Protein AF-A0A7H4P317-F1 (afdb_monomer_lite)

Radius of gyration: 14.09 Å; chains: 1; bounding box: 45×21×33 Å

InterPro domains:
  IPR036849 Enolase-like, C-terminal domain superfamily [G3DSA:3.20.20.120] (1-86)

Structure (mmCIF, N/CA/C/O backbone):
data_AF-A0A7H4P317-F1
#
_entry.id   AF-A0A7H4P317-F1
#
loop_
_atom_site.group_PDB
_atom_site.id
_atom_site.type_symbol
_atom_site.label_atom_id
_atom_site.label_alt_id
_atom_site.label_comp_id
_atom_site.label_asym_id
_atom_site.label_entity_id
_atom_site.label_seq_id
_atom_site.pdbx_PDB_ins_code
_atom_site.Cartn_x
_atom_site.Cartn_y
_atom_site.Cartn_z
_atom_site.occupancy
_atom_site.B_iso_or_equiv
_atom_site.auth_seq_id
_atom_site.auth_comp_id
_atom_site.auth_asym_id
_atom_site.auth_atom_id
_atom_site.pdbx_PDB_model_num
ATOM 1 N N . MET A 1 1 ? -3.639 12.728 16.827 1.00 59.81 1 MET A N 1
ATOM 2 C CA . MET A 1 1 ? -4.315 11.758 15.937 1.00 59.81 1 MET A CA 1
ATOM 3 C C . MET A 1 1 ? -3.234 10.934 15.266 1.00 59.81 1 MET A C 1
ATOM 5 O O . MET A 1 1 ? -2.316 11.535 14.729 1.00 59.81 1 MET A O 1
ATOM 9 N N . VAL A 1 2 ? -3.281 9.606 15.376 1.00 76.19 2 VAL A N 1
ATOM 10 C CA . VAL A 1 2 ? -2.267 8.703 14.802 1.00 76.19 2 VAL A CA 1
ATOM 11 C C . VAL A 1 2 ? -2.886 7.920 13.649 1.00 76.19 2 VAL A C 1
ATOM 13 O O . VAL A 1 2 ? -4.080 7.619 13.696 1.00 76.19 2 VAL A O 1
ATOM 16 N N . TYR A 1 3 ? -2.099 7.639 12.612 1.00 78.62 3 TYR A N 1
ATOM 17 C CA . TYR A 1 3 ? -2.536 6.843 11.469 1.00 78.62 3 TYR A CA 1
ATOM 18 C C . TYR A 1 3 ? -1.722 5.555 11.383 1.00 78.62 3 TYR A C 1
ATOM 20 O O . TYR A 1 3 ? -0.521 5.569 11.659 1.00 78.62 3 TYR A O 1
ATOM 28 N N . CYS A 1 4 ? -2.371 4.451 11.012 1.00 80.75 4 CYS A N 1
ATOM 29 C CA . CYS A 1 4 ? -1.660 3.198 10.778 1.00 80.75 4 CYS A CA 1
ATOM 30 C C . CYS A 1 4 ? -1.235 3.055 9.314 1.00 80.75 4 CYS A C 1
ATOM 32 O O . CYS A 1 4 ? -1.749 3.741 8.429 1.00 80.75 4 CYS A O 1
ATOM 34 N N . HIS A 1 5 ? -0.293 2.155 9.070 1.00 79.69 5 HIS A N 1
ATOM 35 C CA . HIS A 1 5 ? 0.237 1.832 7.759 1.00 79.69 5 HIS A CA 1
ATOM 36 C C . HIS A 1 5 ? -0.300 0.479 7.315 1.00 79.69 5 HIS A C 1
ATOM 38 O O . HIS A 1 5 ? -0.089 -0.512 8.002 1.00 79.69 5 HIS A O 1
ATOM 44 N N . THR A 1 6 ? -0.941 0.452 6.151 1.00 78.31 6 THR A N 1
ATOM 45 C CA . THR A 1 6 ? -1.332 -0.783 5.466 1.00 78.31 6 THR A CA 1
ATOM 46 C C . THR A 1 6 ? -0.519 -0.910 4.189 1.00 78.31 6 THR A C 1
ATOM 48 O O . THR A 1 6 ? -0.406 0.045 3.410 1.00 78.31 6 THR A O 1
ATOM 51 N N . THR A 1 7 ? 0.105 -2.068 4.005 1.00 79.00 7 THR A N 1
ATOM 52 C CA . THR A 1 7 ? 0.970 -2.362 2.855 1.00 79.00 7 THR A CA 1
ATOM 53 C C . THR A 1 7 ? 0.690 -3.765 2.343 1.00 79.00 7 THR A C 1
ATOM 55 O O . THR A 1 7 ? 0.626 -4.697 3.141 1.00 79.00 7 THR A O 1
ATOM 58 N N . GLY A 1 8 ? 0.599 -3.939 1.028 1.00 76.56 8 GLY A N 1
ATOM 59 C CA . GLY A 1 8 ? 0.399 -5.250 0.409 1.00 76.56 8 GLY A CA 1
ATOM 60 C C . GLY A 1 8 ? 0.844 -5.270 -1.049 1.00 76.56 8 GLY A C 1
ATOM 61 O O . GLY 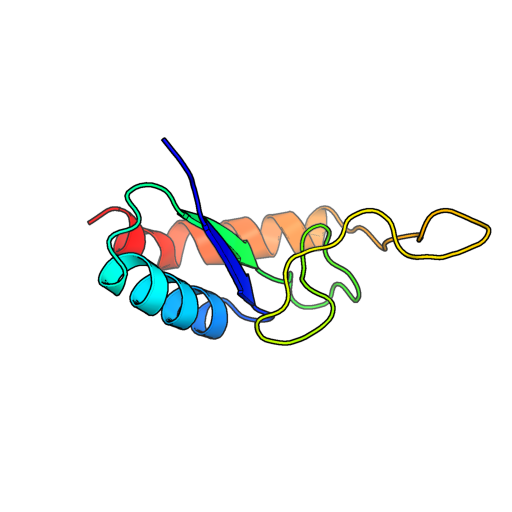A 1 8 ? 0.935 -4.229 -1.703 1.00 76.56 8 GLY A O 1
ATOM 62 N N . HIS A 1 9 ? 1.188 -6.455 -1.553 1.00 77.06 9 HIS A N 1
ATOM 63 C CA . HIS A 1 9 ? 1.694 -6.613 -2.921 1.00 77.06 9 HIS A CA 1
ATOM 64 C C . HIS A 1 9 ? 0.566 -6.633 -3.959 1.00 77.06 9 HIS A C 1
ATOM 66 O O . HIS A 1 9 ? 0.820 -6.462 -5.149 1.00 77.06 9 HIS A O 1
ATOM 72 N N . SER A 1 10 ? -0.673 -6.818 -3.505 1.00 80.38 10 SER A N 1
ATOM 73 C CA . SER A 1 10 ? -1.888 -6.734 -4.308 1.00 80.38 10 SER A CA 1
ATOM 74 C C . SER A 1 10 ? -2.943 -5.878 -3.608 1.00 80.38 10 SER A C 1
ATOM 76 O O . SER A 1 10 ? -2.880 -5.656 -2.399 1.00 80.38 10 SER A O 1
ATOM 78 N N . ILE A 1 11 ? -3.937 -5.422 -4.372 1.00 80.62 11 ILE A N 1
ATOM 79 C CA . ILE A 1 11 ? -5.053 -4.634 -3.834 1.00 80.62 11 ILE A CA 1
ATOM 80 C C . ILE A 1 11 ? -5.821 -5.435 -2.775 1.00 80.62 11 ILE A C 1
ATOM 82 O O . ILE A 1 11 ? -6.209 -4.867 -1.761 1.00 80.62 11 ILE A O 1
ATOM 86 N N . ASP A 1 12 ? -6.019 -6.735 -2.990 1.00 82.81 12 ASP A N 1
ATOM 87 C CA . ASP A 1 12 ? -6.792 -7.575 -2.072 1.00 82.81 12 ASP A CA 1
ATOM 88 C C . ASP A 1 12 ? -6.070 -7.729 -0.723 1.00 82.81 12 ASP A C 1
ATOM 90 O O . ASP A 1 12 ? -6.671 -7.483 0.319 1.00 82.81 12 ASP A O 1
ATOM 94 N N . GLU A 1 13 ? -4.751 -7.978 -0.730 1.00 82.12 13 GLU A N 1
ATOM 95 C CA . GLU A 1 13 ? -3.951 -8.028 0.509 1.00 82.12 13 GLU A CA 1
ATOM 96 C C . GLU A 1 13 ? -4.014 -6.711 1.300 1.00 82.12 13 GLU A C 1
ATOM 98 O O . GLU A 1 13 ? -4.056 -6.708 2.531 1.00 82.12 13 GLU A O 1
ATOM 103 N N . VAL A 1 14 ? -4.017 -5.581 0.590 1.00 83.31 14 VAL A N 1
ATOM 104 C CA . VAL A 1 14 ? -4.121 -4.249 1.191 1.00 83.31 14 VAL A CA 1
ATOM 105 C C . VAL A 1 14 ? -5.500 -4.012 1.807 1.00 83.31 14 VAL A C 1
ATOM 107 O O . VAL A 1 14 ? -5.596 -3.410 2.876 1.00 83.31 14 VAL A O 1
ATOM 110 N N . LEU A 1 15 ? -6.568 -4.466 1.147 1.00 82.94 15 LEU A N 1
ATOM 111 C CA . LEU A 1 15 ? -7.937 -4.334 1.645 1.00 82.94 15 LEU A CA 1
ATOM 112 C C . LEU A 1 15 ? -8.175 -5.196 2.890 1.00 82.94 15 LEU A C 1
ATOM 114 O O . LEU A 1 15 ? -8.816 -4.722 3.830 1.00 82.94 15 LEU A O 1
ATOM 118 N N . ASP A 1 16 ? -7.618 -6.406 2.926 1.00 85.12 16 ASP A N 1
ATOM 119 C CA . ASP A 1 16 ? -7.680 -7.281 4.099 1.00 85.12 16 ASP A CA 1
ATOM 120 C C . ASP A 1 16 ? -6.977 -6.637 5.301 1.00 85.12 16 ASP A C 1
ATOM 122 O O . ASP A 1 16 ? -7.512 -6.601 6.411 1.00 85.12 16 ASP A O 1
ATOM 126 N N . ASP A 1 17 ? -5.788 -6.065 5.087 1.00 82.31 17 ASP A N 1
ATOM 127 C CA . ASP A 1 17 ? -5.054 -5.374 6.146 1.00 82.31 17 ASP A CA 1
ATOM 128 C C . ASP A 1 17 ? -5.753 -4.082 6.596 1.00 82.31 17 ASP A C 1
ATOM 130 O O . ASP A 1 17 ? -5.789 -3.768 7.788 1.00 82.31 17 ASP A O 1
ATOM 134 N N . TYR A 1 18 ? -6.377 -3.353 5.668 1.00 84.31 18 TYR A N 1
ATOM 135 C CA . TYR A 1 18 ? -7.220 -2.200 5.984 1.00 84.31 18 TYR A CA 1
ATOM 136 C C . TYR A 1 18 ? -8.411 -2.582 6.868 1.00 84.31 18 TYR A C 1
ATOM 138 O O . TYR A 1 18 ? -8.676 -1.888 7.852 1.00 84.31 18 TYR A O 1
ATOM 146 N N . ALA A 1 19 ? -9.101 -3.686 6.564 1.00 85.44 19 ALA A N 1
ATOM 147 C CA . ALA A 1 19 ? -10.227 -4.161 7.364 1.00 85.44 19 ALA A CA 1
ATOM 148 C C . ALA A 1 19 ? -9.802 -4.452 8.812 1.00 85.44 19 ALA A C 1
ATOM 150 O O . ALA A 1 19 ? -10.435 -3.952 9.743 1.00 85.44 19 ALA A O 1
ATOM 151 N N . ARG A 1 20 ? -8.661 -5.130 9.008 1.00 84.69 20 ARG A N 1
ATOM 152 C CA . ARG A 1 20 ? -8.095 -5.373 10.349 1.00 84.69 20 ARG A CA 1
ATOM 153 C C . ARG A 1 20 ? -7.814 -4.079 11.108 1.00 84.69 20 ARG A C 1
ATOM 155 O O . ARG A 1 20 ? -8.178 -3.946 12.272 1.00 84.69 20 ARG A O 1
ATOM 162 N N . HIS A 1 21 ? -7.186 -3.098 10.462 1.00 83.25 21 HIS A N 1
ATOM 163 C CA . HIS A 1 21 ? -6.875 -1.821 11.112 1.00 83.25 21 HIS A CA 1
ATOM 164 C C . HIS A 1 21 ? -8.129 -0.990 11.412 1.00 83.25 21 HIS A C 1
ATOM 166 O O . HIS A 1 21 ? -8.173 -0.274 12.415 1.00 83.25 21 HIS A O 1
ATOM 172 N N . LYS A 1 22 ? -9.172 -1.105 10.587 1.00 84.88 22 LYS A N 1
ATOM 173 C CA . LYS A 1 22 ? -10.478 -0.501 10.866 1.00 84.88 22 LYS A CA 1
ATOM 174 C C . LYS A 1 22 ? -11.116 -1.125 12.111 1.00 84.88 22 LYS A C 1
ATOM 176 O O . LYS A 1 22 ? -11.591 -0.385 12.969 1.00 84.88 22 LYS A O 1
ATOM 181 N N . GLU A 1 23 ? -11.068 -2.450 12.250 1.00 86.81 23 GLU A N 1
ATOM 182 C CA . GLU A 1 23 ? -11.553 -3.171 13.440 1.00 86.81 23 GLU A CA 1
ATOM 183 C C . GLU A 1 23 ? -10.774 -2.808 14.712 1.00 86.81 23 GLU A C 1
ATOM 185 O O . GLU A 1 23 ? -11.360 -2.695 15.786 1.00 86.81 23 GLU A O 1
ATOM 190 N N . MET A 1 24 ? -9.474 -2.521 14.593 1.00 84.31 24 MET A N 1
ATOM 191 C CA . MET A 1 24 ? -8.648 -2.006 15.696 1.00 84.31 24 MET A CA 1
ATOM 192 C C . MET A 1 24 ? -9.002 -0.566 16.122 1.00 84.31 24 MET A C 1
ATOM 194 O O . MET A 1 24 ? -8.427 -0.049 17.079 1.00 84.31 24 MET A O 1
ATOM 198 N N . GLY A 1 25 ? -9.935 0.103 15.434 1.00 86.19 25 GLY A N 1
ATOM 199 C CA . GLY A 1 25 ? -10.430 1.432 15.800 1.00 86.19 25 GLY A CA 1
ATOM 200 C C . GLY A 1 25 ? -9.600 2.602 15.262 1.00 86.19 25 GLY A C 1
ATOM 201 O O . GLY A 1 25 ? -9.773 3.738 15.717 1.00 86.19 25 GLY A O 1
ATOM 202 N N . PHE A 1 26 ? -8.707 2.372 14.291 1.00 81.38 26 PHE A N 1
ATOM 203 C CA . PHE A 1 26 ? -7.948 3.459 13.671 1.00 81.38 26 PHE A CA 1
ATOM 204 C C . PHE A 1 26 ? -8.860 4.367 12.837 1.00 81.38 26 PHE A C 1
ATOM 206 O O . PHE A 1 26 ? -9.553 3.928 11.924 1.00 81.38 26 PHE A O 1
ATOM 213 N N . LYS A 1 27 ? -8.809 5.674 13.122 1.00 78.94 27 LYS A N 1
ATOM 214 C CA . LYS A 1 27 ? -9.579 6.704 12.397 1.00 78.94 27 LYS A CA 1
ATOM 215 C C . LYS A 1 27 ? -8.907 7.177 11.105 1.00 78.94 27 LYS A C 1
ATOM 217 O O . LYS A 1 27 ? -9.563 7.777 10.263 1.00 78.94 27 LYS A O 1
ATOM 222 N N . ALA A 1 28 ? -7.606 6.935 10.961 1.00 80.19 28 ALA A N 1
ATOM 223 C CA . ALA A 1 28 ? -6.825 7.280 9.780 1.00 80.19 28 ALA A CA 1
ATOM 224 C C . ALA A 1 28 ? -5.903 6.108 9.424 1.00 80.19 28 ALA A C 1
ATOM 226 O O . ALA A 1 28 ? -5.191 5.589 10.285 1.00 80.19 28 ALA A O 1
ATOM 227 N N . ILE A 1 29 ? -5.924 5.682 8.162 1.00 82.38 29 ILE A N 1
ATOM 228 C CA . ILE A 1 29 ? -5.158 4.530 7.676 1.00 82.38 29 ILE A CA 1
ATOM 229 C C . ILE A 1 29 ? -4.493 4.929 6.356 1.00 82.38 29 ILE A C 1
ATOM 231 O O . ILE A 1 29 ? -5.175 5.292 5.398 1.00 82.38 29 ILE A O 1
ATOM 235 N N . ARG A 1 30 ? -3.158 4.886 6.307 1.00 82.00 30 ARG A N 1
ATOM 236 C CA . ARG A 1 30 ? -2.379 5.088 5.081 1.00 82.00 30 ARG A CA 1
ATOM 237 C C . ARG A 1 30 ? -2.360 3.785 4.300 1.00 82.00 30 ARG A C 1
ATOM 239 O O . ARG A 1 30 ? -1.907 2.763 4.814 1.00 82.00 30 ARG A O 1
ATOM 246 N N . VAL A 1 31 ? -2.808 3.853 3.054 1.00 81.88 31 VAL A N 1
ATOM 247 C CA . VAL A 1 31 ? -2.891 2.712 2.145 1.00 81.88 31 VAL A CA 1
ATOM 248 C C . VAL A 1 31 ? -1.763 2.770 1.127 1.00 81.88 31 VAL A C 1
ATOM 250 O O . VAL A 1 31 ? -1.588 3.785 0.455 1.00 81.88 31 VAL A O 1
ATOM 253 N N . GLN A 1 32 ? -1.001 1.686 1.009 1.00 80.44 32 GLN A N 1
ATOM 254 C CA . GLN A 1 32 ? 0.032 1.531 -0.010 1.00 80.44 32 GLN A CA 1
ATOM 255 C C . GLN A 1 32 ? -0.037 0.142 -0.634 1.00 80.44 32 GLN A C 1
ATOM 257 O O . GLN A 1 32 ? -0.137 -0.862 0.065 1.00 80.44 32 GLN A O 1
ATOM 262 N N . CYS A 1 33 ? 0.036 0.092 -1.959 1.00 82.12 33 CYS A N 1
ATOM 263 C CA . CYS A 1 33 ? -0.025 -1.138 -2.734 1.00 82.12 33 CYS A CA 1
ATOM 264 C C . CYS A 1 33 ? 1.177 -1.211 -3.672 1.00 82.12 33 CYS A C 1
ATOM 266 O O . CYS A 1 33 ? 1.575 -0.195 -4.247 1.00 82.12 33 CYS A O 1
ATOM 268 N N . GLY A 1 34 ? 1.711 -2.414 -3.865 1.00 80.94 34 GLY A N 1
ATOM 269 C CA . GLY A 1 34 ? 2.656 -2.684 -4.942 1.00 80.94 34 GLY A CA 1
ATOM 270 C C . GLY A 1 34 ? 2.018 -2.446 -6.313 1.00 80.94 34 GLY A C 1
ATOM 271 O O . GLY A 1 34 ? 0.852 -2.784 -6.531 1.00 80.94 34 GLY A O 1
ATOM 272 N N . VAL A 1 35 ? 2.784 -1.870 -7.242 1.00 81.19 35 VAL A N 1
ATOM 273 C CA . VAL A 1 35 ? 2.361 -1.709 -8.640 1.00 81.19 35 VAL A CA 1
ATOM 274 C C . VAL A 1 35 ? 2.736 -2.976 -9.418 1.00 81.19 35 VAL A C 1
ATOM 276 O O . VAL A 1 35 ? 3.923 -3.319 -9.472 1.00 81.19 35 VAL A O 1
ATOM 279 N N . PRO A 1 36 ? 1.778 -3.677 -10.053 1.00 81.06 36 PRO A N 1
ATOM 280 C CA . PRO A 1 36 ? 2.071 -4.857 -10.856 1.00 81.06 36 PRO A CA 1
ATOM 281 C C . PRO A 1 36 ? 3.123 -4.569 -11.936 1.00 81.06 36 PRO A C 1
ATOM 283 O O . PRO A 1 36 ? 3.039 -3.589 -12.674 1.00 81.06 36 PRO A O 1
ATOM 286 N N . GLY A 1 37 ? 4.139 -5.427 -12.031 1.00 76.56 37 GLY A N 1
ATOM 287 C CA . GLY A 1 37 ? 5.225 -5.271 -13.003 1.00 76.56 37 GLY A CA 1
ATOM 288 C C . GLY A 1 37 ? 6.312 -4.260 -12.611 1.00 76.56 37 GLY A C 1
ATOM 289 O O . GLY A 1 37 ? 7.221 -4.029 -13.414 1.00 76.56 37 GLY A O 1
ATOM 290 N N . MET A 1 38 ? 6.262 -3.681 -11.409 1.00 77.12 38 MET A N 1
ATOM 291 C CA . MET A 1 38 ? 7.354 -2.912 -10.809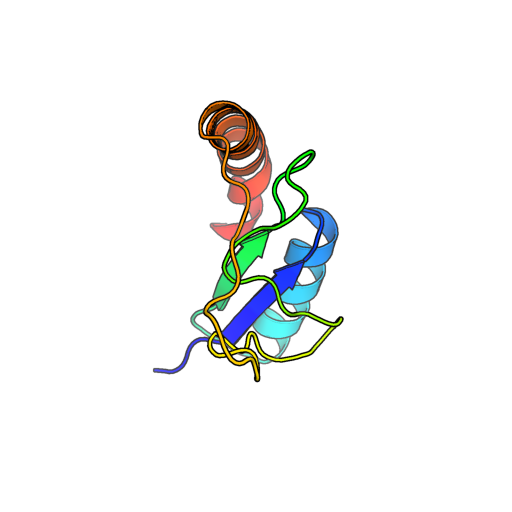 1.00 77.12 38 MET A CA 1
ATOM 292 C C . MET A 1 38 ? 8.021 -3.772 -9.724 1.00 77.12 38 MET A C 1
ATOM 294 O O . MET A 1 38 ? 7.350 -4.241 -8.810 1.00 77.12 38 MET A O 1
ATOM 298 N N . LYS A 1 39 ? 9.335 -4.030 -9.836 1.00 66.00 39 LYS A N 1
ATOM 299 C CA . LYS A 1 39 ? 10.062 -4.891 -8.873 1.00 66.00 39 LYS A CA 1
ATOM 300 C C . LYS A 1 39 ? 10.099 -4.302 -7.466 1.00 66.00 39 LYS A C 1
ATOM 302 O O . LYS A 1 39 ? 10.209 -5.039 -6.494 1.00 66.00 39 LYS A O 1
ATOM 307 N N . THR A 1 40 ? 10.028 -2.984 -7.379 1.00 65.19 40 THR A N 1
ATOM 308 C CA . THR A 1 40 ? 10.184 -2.248 -6.141 1.00 65.19 40 THR A CA 1
ATOM 309 C C . THR A 1 40 ? 9.208 -1.089 -6.098 1.00 65.19 40 THR A C 1
ATOM 311 O O . THR A 1 40 ? 9.123 -0.321 -7.051 1.00 65.19 40 THR A O 1
ATOM 314 N N . THR A 1 41 ? 8.480 -0.933 -5.000 1.00 62.91 41 THR A N 1
ATOM 315 C CA . THR A 1 41 ? 7.579 0.206 -4.811 1.00 62.91 41 THR A CA 1
ATOM 316 C C . THR A 1 41 ? 7.920 0.866 -3.484 1.00 62.91 41 THR A C 1
ATOM 318 O O . THR A 1 41 ? 8.010 0.194 -2.456 1.00 62.91 41 THR A O 1
ATOM 321 N N . TYR A 1 42 ? 8.147 2.179 -3.518 1.00 64.81 42 TYR A N 1
ATOM 322 C CA . TYR A 1 42 ? 8.444 2.968 -2.325 1.00 64.81 42 TYR A CA 1
ATOM 323 C C . TYR A 1 42 ? 7.328 2.813 -1.284 1.00 64.81 42 TYR A C 1
ATOM 325 O O . TYR A 1 42 ? 6.147 2.808 -1.629 1.00 64.81 42 TYR A O 1
ATOM 333 N N . GLY A 1 43 ? 7.701 2.686 -0.010 1.00 60.88 43 GLY A N 1
ATOM 334 C CA . GLY A 1 43 ? 6.735 2.554 1.080 1.00 60.88 43 GLY A CA 1
ATOM 335 C C . GLY A 1 43 ? 6.250 1.131 1.361 1.00 60.88 43 GLY A C 1
ATOM 336 O O . GLY A 1 43 ? 5.425 0.959 2.258 1.00 60.88 43 GLY A O 1
ATOM 337 N N . MET A 1 44 ? 6.740 0.121 0.642 1.00 66.94 44 MET A N 1
ATOM 338 C CA . MET A 1 44 ? 6.433 -1.283 0.914 1.00 66.94 44 MET A CA 1
ATOM 339 C C . MET A 1 44 ? 7.304 -1.831 2.041 1.00 66.94 44 MET A C 1
ATOM 341 O O . MET A 1 44 ? 8.529 -1.724 1.998 1.00 66.94 44 MET A O 1
ATOM 345 N N . ALA A 1 45 ? 6.677 -2.448 3.043 1.00 62.62 45 ALA A N 1
ATOM 346 C CA . ALA A 1 45 ? 7.407 -3.189 4.060 1.00 62.62 45 ALA A CA 1
ATOM 347 C C . ALA A 1 45 ? 8.194 -4.342 3.417 1.00 62.62 45 ALA A C 1
ATOM 349 O O . ALA A 1 45 ? 7.703 -5.016 2.511 1.00 62.62 45 ALA A O 1
ATOM 350 N N . LYS A 1 46 ? 9.414 -4.592 3.905 1.00 64.38 46 LYS A N 1
ATOM 351 C CA . LYS A 1 46 ? 10.266 -5.684 3.404 1.00 64.38 46 LYS A CA 1
ATOM 352 C C . LYS A 1 46 ? 9.755 -7.078 3.791 1.00 64.38 46 LYS A C 1
ATOM 354 O O . LYS A 1 46 ? 10.185 -8.064 3.205 1.00 64.38 46 LYS A O 1
ATOM 359 N N . GLY A 1 47 ? 8.830 -7.163 4.749 1.00 57.84 47 GLY A N 1
ATOM 360 C CA . GLY A 1 47 ? 8.184 -8.404 5.175 1.00 57.84 47 GLY A CA 1
ATOM 361 C C . GLY A 1 47 ? 6.721 -8.190 5.566 1.00 57.84 47 GLY A C 1
ATOM 362 O O . GLY A 1 47 ? 6.325 -7.085 5.943 1.00 57.84 47 GLY A O 1
ATOM 363 N N . LYS A 1 48 ? 5.911 -9.256 5.486 1.00 55.66 48 LYS A N 1
ATOM 364 C CA . LYS A 1 48 ? 4.491 -9.226 5.881 1.00 55.66 48 LYS A CA 1
ATOM 365 C C . LYS A 1 48 ? 4.357 -8.820 7.354 1.00 55.66 48 LYS A C 1
ATOM 367 O O . LYS A 1 48 ? 4.902 -9.488 8.226 1.00 55.66 48 LYS A O 1
ATOM 372 N N . GLY A 1 49 ? 3.628 -7.732 7.614 1.00 57.38 49 GLY A N 1
ATOM 373 C CA . GLY A 1 49 ? 3.364 -7.218 8.965 1.00 57.38 49 GLY A CA 1
ATOM 374 C C . GLY A 1 49 ? 4.512 -6.428 9.605 1.00 57.38 49 GLY A C 1
ATOM 375 O O . GLY A 1 49 ? 4.429 -6.100 10.785 1.00 57.38 49 GLY A O 1
ATOM 376 N N . GLN A 1 50 ? 5.580 -6.124 8.862 1.00 61.16 50 GLN A N 1
ATOM 377 C CA . GLN A 1 50 ? 6.662 -5.270 9.355 1.00 61.16 50 GLN A CA 1
ATOM 378 C C . GLN A 1 50 ? 6.363 -3.795 9.075 1.00 61.16 50 GLN A C 1
ATOM 380 O O . GLN A 1 50 ? 5.705 -3.455 8.092 1.00 61.16 50 GLN A O 1
ATOM 385 N N . ALA A 1 51 ? 6.869 -2.906 9.930 1.00 60.59 51 ALA A N 1
ATOM 386 C CA . ALA A 1 51 ? 6.831 -1.481 9.645 1.00 60.59 51 ALA A CA 1
ATOM 387 C C . ALA A 1 51 ? 7.706 -1.176 8.419 1.00 60.59 51 ALA A C 1
ATOM 389 O O . ALA A 1 51 ? 8.772 -1.765 8.233 1.00 60.59 51 ALA A O 1
ATOM 390 N N . TYR A 1 52 ? 7.255 -0.246 7.578 1.00 61.56 52 TYR A N 1
ATOM 391 C CA . TYR A 1 52 ? 8.100 0.283 6.515 1.00 61.56 52 TYR A CA 1
ATOM 392 C C . TYR A 1 52 ? 9.279 1.043 7.131 1.00 61.56 52 TYR A C 1
ATOM 394 O O . TYR A 1 52 ? 9.072 2.052 7.807 1.00 61.56 52 TYR A O 1
ATOM 402 N N . GLU A 1 53 ? 10.498 0.573 6.875 1.00 61.69 53 GLU A N 1
ATOM 403 C CA . GLU A 1 53 ? 11.725 1.219 7.329 1.00 61.69 53 GLU A CA 1
ATOM 404 C C . GLU A 1 53 ? 12.405 1.929 6.142 1.00 61.69 53 GLU A C 1
ATOM 406 O O . GLU A 1 53 ? 12.876 1.263 5.220 1.00 61.69 53 GLU A O 1
ATOM 411 N N . PRO A 1 54 ? 12.428 3.277 6.115 1.00 58.72 54 PRO A N 1
ATOM 412 C CA . PRO A 1 54 ? 12.927 4.046 4.971 1.00 58.72 54 PRO A CA 1
ATOM 413 C C . PRO A 1 54 ? 14.457 4.054 4.845 1.00 58.72 54 PRO A C 1
ATOM 415 O O . PRO A 1 54 ? 14.975 4.380 3.781 1.00 58.72 54 PRO A O 1
ATOM 418 N N . ALA A 1 55 ? 15.182 3.721 5.915 1.00 59.38 55 ALA A N 1
ATOM 419 C CA . ALA A 1 55 ? 16.639 3.715 5.949 1.00 59.38 55 ALA A CA 1
ATOM 420 C C . ALA A 1 55 ? 17.147 2.278 6.068 1.00 59.38 55 ALA A C 1
ATOM 422 O O . ALA A 1 55 ? 17.379 1.764 7.161 1.00 59.38 55 ALA A O 1
ATOM 423 N N . THR A 1 56 ? 17.321 1.612 4.930 1.00 59.88 56 THR A N 1
ATOM 424 C CA . THR A 1 56 ? 17.979 0.307 4.925 1.00 59.88 56 THR A CA 1
ATOM 425 C C . THR A 1 56 ? 19.432 0.465 5.369 1.00 59.88 56 THR A C 1
ATOM 427 O O . THR A 1 56 ? 20.140 1.348 4.888 1.00 59.88 56 THR A O 1
ATOM 430 N N . LYS A 1 57 ? 19.903 -0.412 6.266 1.00 55.59 57 LYS A N 1
ATOM 431 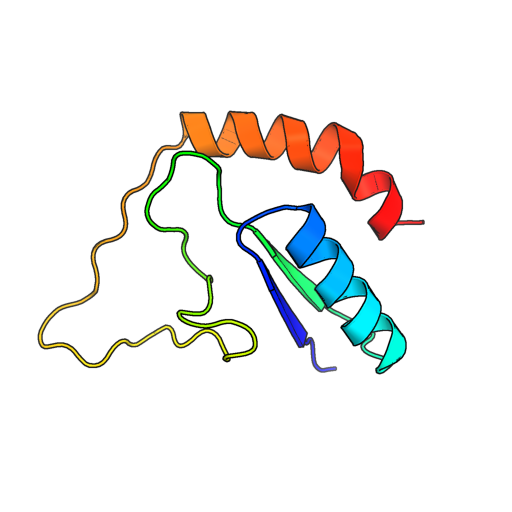C CA . LYS A 1 57 ? 21.327 -0.504 6.612 1.00 55.59 57 LYS A CA 1
ATOM 432 C C . LYS A 1 57 ? 22.135 -0.875 5.364 1.00 55.59 57 LYS A C 1
ATOM 434 O O . LYS A 1 57 ? 22.094 -2.017 4.916 1.00 55.59 57 LYS A O 1
ATOM 439 N N . GLY A 1 58 ? 22.870 0.088 4.825 1.00 62.72 58 GLY A N 1
ATOM 440 C CA . GLY A 1 58 ? 23.723 -0.069 3.654 1.00 62.72 58 GLY A CA 1
ATOM 441 C C . GLY A 1 58 ? 24.696 1.099 3.535 1.00 62.72 58 GLY A C 1
ATOM 442 O O . GLY A 1 58 ? 24.493 2.151 4.137 1.00 62.72 58 GLY A O 1
ATOM 443 N N . GLN A 1 59 ? 25.777 0.902 2.781 1.00 65.81 59 GLN A N 1
ATOM 444 C CA . GLN A 1 59 ? 26.791 1.939 2.553 1.00 65.81 59 GLN A CA 1
ATOM 445 C C . GLN A 1 59 ? 26.309 3.019 1.566 1.00 65.81 59 GLN A C 1
ATOM 447 O O . GLN A 1 59 ? 26.853 4.119 1.545 1.00 65.81 59 GLN A O 1
ATOM 452 N N . TRP A 1 60 ? 25.261 2.709 0.796 1.00 71.19 60 TRP A N 1
ATOM 453 C CA . TRP A 1 60 ? 24.644 3.568 -0.211 1.00 71.19 60 TRP A CA 1
ATOM 454 C C . TRP A 1 60 ? 23.111 3.503 -0.114 1.00 71.19 60 TRP A C 1
ATOM 456 O O . TRP A 1 60 ? 22.585 2.478 0.334 1.00 71.19 60 TRP A O 1
ATOM 466 N N . PRO A 1 61 ? 22.387 4.561 -0.530 1.00 70.62 61 PRO A N 1
ATOM 467 C CA . PRO A 1 61 ? 20.930 4.533 -0.639 1.00 70.62 61 PRO A CA 1
ATOM 468 C C . PRO A 1 61 ? 20.448 3.417 -1.574 1.00 70.62 61 PRO A C 1
ATOM 470 O O . PRO A 1 61 ? 21.083 3.137 -2.589 1.00 70.62 61 PRO A O 1
ATOM 473 N N . GLU A 1 62 ? 19.310 2.798 -1.259 1.00 70.69 62 GLU A N 1
ATOM 474 C CA . GLU A 1 62 ? 18.710 1.803 -2.152 1.00 70.69 62 GLU A CA 1
ATOM 475 C C . GLU A 1 62 ? 18.124 2.470 -3.398 1.00 70.69 62 GLU A C 1
ATOM 477 O O . GLU A 1 62 ? 17.258 3.343 -3.305 1.00 70.69 62 GLU A O 1
ATO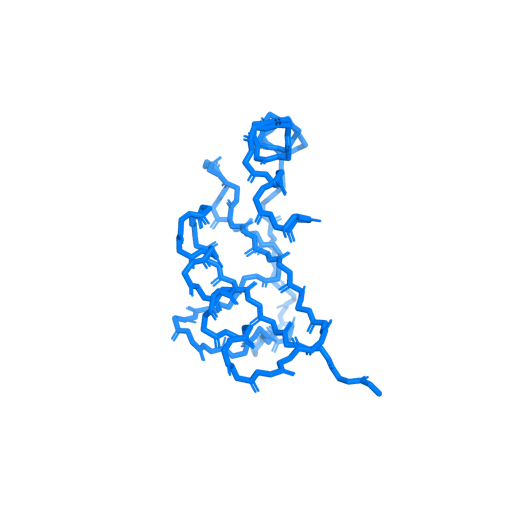M 482 N N . GLU A 1 63 ? 18.556 2.010 -4.569 1.00 73.75 63 GLU A N 1
ATOM 483 C CA . GLU A 1 63 ? 17.942 2.388 -5.836 1.00 73.75 63 GLU A CA 1
ATOM 484 C C . GLU A 1 63 ? 16.628 1.629 -6.040 1.00 73.75 63 GLU A C 1
ATOM 486 O O . GLU A 1 63 ? 16.541 0.417 -5.830 1.00 73.75 63 GLU A O 1
ATOM 491 N N . GLN A 1 64 ? 15.594 2.353 -6.464 1.00 71.12 64 GLN A N 1
ATOM 492 C CA . GLN A 1 64 ? 14.266 1.805 -6.724 1.00 71.12 64 GLN A CA 1
ATOM 493 C C . GLN A 1 64 ? 13.917 2.040 -8.194 1.00 71.12 64 GLN A C 1
ATOM 495 O O . GLN A 1 64 ? 14.060 3.149 -8.710 1.00 71.12 64 GLN A O 1
ATOM 500 N N . LEU A 1 65 ? 13.434 1.002 -8.876 1.00 78.31 65 LEU A N 1
ATOM 501 C CA . LEU A 1 65 ? 12.994 1.114 -10.265 1.00 78.31 65 LEU A CA 1
ATOM 502 C C . LEU A 1 65 ? 11.628 1.801 -10.327 1.00 78.31 65 LEU A C 1
ATOM 504 O O . LEU A 1 65 ? 10.685 1.359 -9.671 1.00 78.31 65 LEU A O 1
ATOM 508 N N . TRP A 1 66 ? 11.509 2.832 -11.164 1.00 81.62 66 TRP A N 1
ATOM 509 C CA . TRP A 1 66 ? 10.274 3.586 -11.372 1.00 81.62 66 TRP A CA 1
ATOM 510 C C . TRP A 1 66 ? 9.819 3.533 -12.833 1.00 81.62 66 TRP A C 1
ATOM 512 O O . TRP A 1 66 ? 10.623 3.607 -13.758 1.00 81.62 66 TRP A O 1
ATOM 522 N N . SER A 1 67 ? 8.508 3.424 -13.040 1.00 83.81 67 SER A N 1
ATOM 523 C CA . SER A 1 67 ? 7.864 3.527 -14.350 1.00 83.81 67 SER A CA 1
ATOM 524 C C . SER A 1 67 ? 6.545 4.270 -14.186 1.00 83.81 67 SER A C 1
ATOM 526 O O . SER A 1 67 ? 5.612 3.768 -13.556 1.00 83.81 67 SER A O 1
ATOM 528 N N . THR A 1 68 ?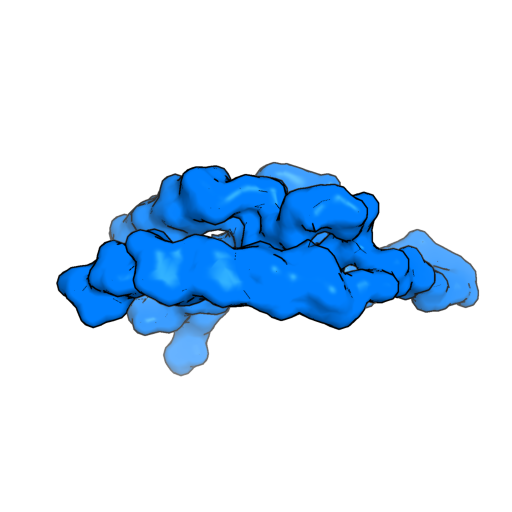 6.479 5.473 -14.756 1.00 84.62 68 THR A N 1
ATOM 529 C CA . THR A 1 68 ? 5.289 6.329 -14.696 1.00 84.62 68 THR A CA 1
ATOM 530 C C . THR A 1 68 ? 4.096 5.682 -15.399 1.00 84.62 68 THR A C 1
ATOM 532 O O . THR A 1 68 ? 2.990 5.731 -14.878 1.00 84.62 68 THR A O 1
ATOM 535 N N . GLU A 1 69 ? 4.317 5.020 -16.536 1.00 86.62 69 GLU A N 1
ATOM 536 C CA . GLU A 1 69 ? 3.271 4.344 -17.320 1.00 86.62 69 GLU A CA 1
ATOM 537 C C . GLU A 1 69 ? 2.574 3.254 -16.498 1.00 86.62 69 GLU A C 1
ATOM 539 O O . GLU A 1 69 ? 1.367 3.318 -16.274 1.00 86.62 69 GLU A O 1
ATOM 544 N N . LYS A 1 70 ? 3.352 2.320 -15.929 1.00 82.75 70 LYS A N 1
ATOM 545 C CA . LYS A 1 70 ? 2.822 1.248 -15.069 1.00 82.75 70 LYS A CA 1
ATOM 546 C C . LYS A 1 70 ? 2.077 1.800 -13.856 1.00 82.75 70 LYS A C 1
ATOM 548 O O . LYS A 1 70 ? 1.063 1.236 -13.447 1.00 82.75 70 LYS A O 1
ATOM 553 N N . TYR A 1 71 ? 2.581 2.888 -13.272 1.00 82.94 71 TYR A N 1
ATOM 554 C CA . TYR A 1 71 ? 1.925 3.547 -12.148 1.00 82.94 71 TYR A CA 1
ATOM 555 C C . TYR A 1 71 ? 0.573 4.147 -12.550 1.00 82.94 71 TYR A C 1
ATOM 557 O O . TYR A 1 71 ? -0.408 3.944 -11.839 1.00 82.94 71 TYR A O 1
ATOM 565 N N . LEU A 1 72 ? 0.496 4.852 -13.682 1.00 83.38 72 LEU A N 1
ATOM 566 C CA . LEU A 1 72 ? -0.738 5.486 -14.153 1.00 83.38 72 LEU A CA 1
ATOM 567 C C . LEU A 1 72 ? -1.797 4.457 -14.577 1.00 83.38 72 LEU A C 1
ATOM 569 O O . LEU A 1 72 ? -2.961 4.605 -14.199 1.00 83.38 72 LEU A O 1
ATOM 573 N N . ASP A 1 73 ? -1.400 3.383 -15.263 1.00 84.25 73 ASP A N 1
ATOM 574 C CA . ASP A 1 73 ? -2.300 2.279 -15.636 1.00 84.25 73 ASP A CA 1
ATOM 575 C C . ASP A 1 73 ? -2.889 1.589 -14.399 1.00 84.25 73 ASP A C 1
ATOM 577 O O . ASP A 1 73 ? -4.095 1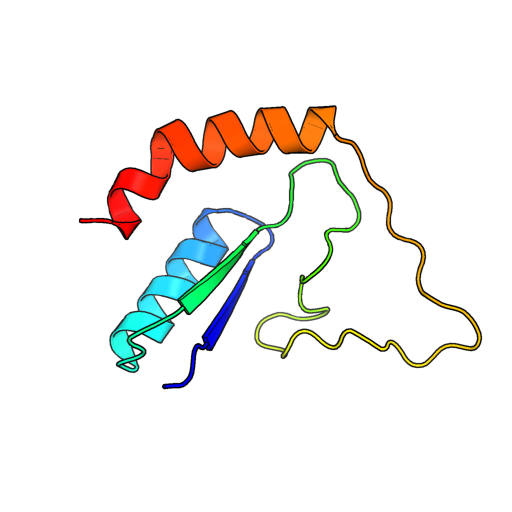.306 -14.308 1.00 84.25 73 ASP A O 1
ATOM 581 N N . PHE A 1 74 ? -2.033 1.349 -13.402 1.00 81.19 74 PHE A N 1
ATOM 582 C CA . PHE A 1 74 ? -2.455 0.785 -12.132 1.00 81.19 74 PHE A CA 1
ATOM 583 C C . PHE A 1 74 ? -3.349 1.750 -11.354 1.00 81.19 74 PHE A C 1
ATOM 585 O O . PHE A 1 74 ? -4.387 1.326 -10.852 1.00 81.19 74 PHE A O 1
ATOM 592 N N . TYR A 1 75 ? -3.001 3.037 -11.286 1.00 76.94 75 TYR A N 1
ATOM 593 C CA . TYR A 1 75 ? -3.789 4.063 -10.605 1.00 76.94 75 TYR A CA 1
ATOM 594 C C . TYR A 1 75 ? -5.206 4.146 -11.177 1.00 76.94 75 TYR A C 1
ATOM 596 O O . TYR A 1 75 ? -6.179 4.061 -10.423 1.00 76.94 75 TYR A O 1
ATOM 604 N N . ALA A 1 76 ? -5.337 4.227 -12.504 1.00 69.62 76 ALA A N 1
ATOM 605 C CA . ALA A 1 76 ? -6.632 4.256 -13.175 1.00 69.62 76 ALA A CA 1
ATOM 606 C C . ALA A 1 76 ? -7.467 3.009 -12.839 1.00 69.62 76 ALA A C 1
ATOM 608 O O . ALA A 1 76 ? -8.664 3.101 -12.574 1.00 69.62 76 ALA A O 1
ATOM 609 N N . THR A 1 77 ? -6.835 1.837 -12.768 1.00 69.62 77 THR A N 1
ATOM 610 C CA . THR A 1 77 ? -7.525 0.577 -12.468 1.00 69.62 77 THR A CA 1
ATOM 611 C C . THR A 1 77 ? -7.884 0.429 -10.983 1.00 69.62 77 THR A C 1
ATOM 613 O O . THR A 1 77 ? -8.985 -0.017 -10.655 1.00 69.62 77 THR A O 1
ATOM 616 N N . ALA A 1 78 ? -6.981 0.794 -10.074 1.00 68.31 78 ALA A N 1
ATOM 617 C CA . ALA A 1 78 ? -7.149 0.646 -8.632 1.00 68.31 78 ALA A CA 1
ATOM 618 C C . ALA A 1 78 ? -8.128 1.683 -8.063 1.00 68.31 78 ALA A C 1
ATOM 620 O O . ALA A 1 78 ? -9.058 1.322 -7.336 1.00 68.31 78 ALA A O 1
ATOM 621 N N . VAL A 1 79 ? -7.966 2.957 -8.439 1.00 61.53 79 VAL A N 1
ATOM 622 C CA . VAL A 1 79 ? -8.778 4.068 -7.927 1.00 61.53 79 VAL A CA 1
ATOM 623 C C . VAL A 1 79 ? -10.149 4.117 -8.597 1.00 61.53 79 VAL A C 1
ATOM 625 O O . VAL A 1 79 ? -11.153 4.163 -7.895 1.00 61.53 79 VAL A O 1
ATOM 628 N N . CYS A 1 80 ? -10.266 4.033 -9.926 1.00 54.50 80 CYS A N 1
ATOM 629 C CA . CYS A 1 80 ? -11.596 4.193 -10.535 1.00 54.50 80 CYS A CA 1
ATOM 630 C C . CYS A 1 80 ? -12.544 3.014 -10.272 1.00 54.50 80 CYS A C 1
ATOM 632 O O . CYS A 1 80 ? -13.757 3.220 -10.233 1.00 54.50 80 CYS A O 1
ATOM 634 N N . ARG A 1 81 ? -12.042 1.781 -10.095 1.00 56.69 81 ARG A N 1
ATOM 635 C CA . ARG A 1 81 ? -12.915 0.596 -9.972 1.00 56.69 81 ARG A CA 1
ATOM 636 C C . ARG A 1 81 ? -13.158 0.104 -8.548 1.00 56.69 81 ARG A C 1
ATOM 638 O O . ARG A 1 81 ? -14.225 -0.456 -8.311 1.00 56.69 81 ARG A O 1
ATOM 645 N N . ARG A 1 82 ? -12.209 0.245 -7.613 1.00 59.34 82 ARG A N 1
ATOM 646 C CA . ARG A 1 82 ? -12.264 -0.487 -6.326 1.00 59.34 82 ARG A CA 1
ATOM 647 C C . ARG A 1 82 ? -12.281 0.387 -5.070 1.00 59.34 82 ARG A C 1
ATOM 649 O O . ARG A 1 82 ? -12.835 -0.055 -4.066 1.00 59.34 82 ARG A O 1
ATOM 656 N N . THR A 1 83 ? -11.801 1.633 -5.104 1.00 51.50 83 THR A N 1
ATOM 657 C CA . THR A 1 83 ? -11.793 2.505 -3.907 1.00 51.50 83 THR A CA 1
ATOM 658 C C . THR A 1 83 ? -13.164 3.066 -3.521 1.00 51.50 83 THR A C 1
ATOM 660 O O . THR A 1 83 ? -13.304 3.541 -2.397 1.00 51.50 83 THR A O 1
ATOM 663 N N . ARG A 1 84 ? -14.216 2.927 -4.348 1.00 50.09 84 ARG A N 1
ATOM 664 C CA . ARG A 1 84 ? -15.604 3.218 -3.915 1.00 50.09 84 ARG A CA 1
ATOM 665 C C . ARG A 1 84 ? -16.018 2.442 -2.655 1.00 50.09 84 ARG A C 1
ATOM 667 O O . ARG A 1 84 ? -16.905 2.900 -1.953 1.00 50.09 84 ARG A O 1
ATOM 674 N N . LYS A 1 85 ? -15.377 1.304 -2.359 1.00 46.62 85 LYS A N 1
ATOM 675 C CA . LYS A 1 85 ? -15.612 0.518 -1.136 1.00 46.62 85 LYS A CA 1
ATOM 676 C C . LYS A 1 85 ? -14.878 1.029 0.112 1.00 46.62 85 LYS A C 1
ATOM 678 O O . LYS A 1 85 ? -15.160 0.550 1.197 1.00 46.62 85 LYS A O 1
ATOM 683 N N . ILE A 1 86 ? -13.907 1.933 -0.037 1.00 50.91 86 ILE A N 1
ATOM 684 C CA . ILE A 1 86 ? -13.112 2.469 1.085 1.00 50.91 86 ILE A CA 1
ATOM 685 C C . ILE A 1 86 ? -13.734 3.771 1.622 1.00 50.91 86 ILE A C 1
ATOM 687 O O . ILE A 1 86 ? -13.555 4.104 2.790 1.00 50.91 86 ILE A O 1
ATOM 691 N N . TRP A 1 87 ? -14.474 4.498 0.777 1.00 38.31 87 TRP A N 1
ATOM 692 C CA . TRP A 1 87 ? -15.085 5.796 1.099 1.00 38.31 87 TRP A CA 1
ATOM 693 C C . TRP A 1 87 ? -16.576 5.731 1.486 1.00 38.31 87 TRP A C 1
ATOM 695 O O . TRP A 1 87 ? -17.130 6.760 1.867 1.00 38.31 87 TRP A O 1
ATOM 705 N N . LEU A 1 88 ? -17.215 4.559 1.378 1.00 35.31 88 LEU A N 1
ATOM 706 C CA . LEU A 1 88 ? -18.582 4.265 1.840 1.00 35.31 88 LEU A CA 1
ATOM 707 C C . LEU A 1 88 ? -18.518 3.306 3.034 1.00 35.31 88 LEU A C 1
ATOM 709 O O . LEU A 1 88 ? -19.310 3.497 3.979 1.00 35.31 88 LEU A O 1
#

Secondary structure (DSSP, 8-state):
---EEEEESSHHHHHHHHHHHHHTT-S-EEEEEPPTT-S--TT--SSTTPPP-SS-SSSSPPP----HHHHHHHHHHHHHHHGGGT--

Sequence (88 aa):
MVYCHTTGHSIDEVLDDYARHKEMGFKAIRVQCGVPGMKTTYGMAKGKGQAYEPATKGQWPEEQLWSTEKYLDFYATAVCRRTRKIWL

Organism: NCBI:txid2058152

Foldseek 3Di:
DDEEEFEEQDPVSSVVSVVVVVVVVGPHYHTDYRQPPFPDDPQHDPDPPDGDDCDDPDPDHDDGDDDPVSVVVRCCVNVPPPCVVVVD

pLDDT: mean 72.04, std 12.07, range [35.31, 86.81]